Protein AF-A0A5U0QV40-F1 (afdb_monomer_lite)

Secondary structure (DSSP, 8-state):
--EE-SPPPEEEEETTEEEESS-EEEESSTTS-SEEEEPTT-EE------GGGTTTS-TTSTTHHHHHHHHH-

Foldseek 3Di:
DKDFPDDQDWDDDDDLKTFRQAWGWIAPDPVSPDIDIDHGGDIFSQDPDDPVCCVPPNSCDPCSSVSSVVVRD

Radius of gyration: 12.81 Å; chains: 1; bounding box: 35×27×27 Å

Organism: Salmonella enterica (NCBI:txid28901)

Sequence (73 aa):
MSKFTTPAILEMLEHYRWRVYEPFEFYLSDDNSDVIEVPAGFVTDLASVPRIFWTILPPDGKYAKAAIIHDYL

Structure (mmCIF, N/CA/C/O backbone):
data_AF-A0A5U0QV40-F1
#
_entry.id   AF-A0A5U0QV40-F1
#
loop_
_atom_site.group_PDB
_atom_site.id
_atom_site.type_symbol
_atom_site.label_atom_id
_atom_site.label_alt_id
_atom_site.label_comp_id
_atom_site.label_asym_id
_atom_site.label_entity_id
_atom_site.label_seq_id
_atom_site.pdbx_PDB_ins_code
_atom_site.Cartn_x
_atom_site.Cartn_y
_atom_site.Cartn_z
_atom_site.occupancy
_atom_site.B_iso_or_equiv
_atom_site.auth_seq_id
_atom_site.auth_comp_id
_atom_site.auth_asym_id
_atom_site.auth_atom_id
_atom_site.pdbx_PDB_model_num
ATOM 1 N N . MET A 1 1 ? -8.973 12.333 10.884 1.00 59.16 1 MET A N 1
ATOM 2 C CA . MET A 1 1 ? -7.825 12.214 9.966 1.00 59.16 1 MET A CA 1
ATOM 3 C C . MET A 1 1 ? -7.748 10.770 9.510 1.00 59.16 1 MET A C 1
ATOM 5 O O . MET A 1 1 ? -8.240 9.909 10.227 1.00 59.16 1 MET A O 1
ATOM 9 N N . SER A 1 2 ? -7.168 10.483 8.344 1.00 66.25 2 SER A N 1
ATOM 10 C CA . SER A 1 2 ? -6.990 9.090 7.938 1.00 66.25 2 SER A CA 1
ATOM 11 C C . SER A 1 2 ? -5.779 8.470 8.638 1.00 66.25 2 SER A C 1
ATOM 13 O O . SER A 1 2 ? -4.759 9.136 8.843 1.00 66.25 2 SER A O 1
ATOM 15 N N . LYS A 1 3 ? -5.892 7.209 9.063 1.00 76.62 3 LYS A N 1
ATOM 16 C CA . LYS A 1 3 ? -4.853 6.530 9.852 1.00 76.62 3 LYS A CA 1
ATOM 17 C C . LYS A 1 3 ? -4.725 5.057 9.475 1.00 76.62 3 LYS A C 1
ATOM 19 O O . LYS A 1 3 ? -5.710 4.356 9.266 1.00 76.62 3 LYS A O 1
ATOM 24 N N . PHE A 1 4 ? -3.482 4.586 9.465 1.00 74.19 4 PHE A N 1
ATOM 25 C CA . PHE A 1 4 ? -3.166 3.161 9.491 1.00 74.19 4 PHE A CA 1
ATOM 26 C C . PHE A 1 4 ? -3.079 2.729 10.954 1.00 74.19 4 PHE A C 1
ATOM 28 O O . PHE A 1 4 ? -2.192 3.191 11.673 1.00 74.19 4 PHE A O 1
ATOM 35 N N . THR A 1 5 ? -3.993 1.880 11.410 1.00 72.75 5 THR A N 1
ATOM 36 C CA . THR A 1 5 ? -4.042 1.417 12.809 1.00 72.75 5 THR A CA 1
ATOM 37 C C . THR A 1 5 ? -3.222 0.150 13.029 1.00 72.75 5 THR A C 1
ATOM 39 O O . THR A 1 5 ? -2.759 -0.086 14.143 1.00 72.75 5 THR A O 1
ATOM 42 N N . THR A 1 6 ? -2.981 -0.626 11.970 1.00 79.38 6 THR A N 1
ATOM 43 C CA . THR A 1 6 ? -2.263 -1.902 12.017 1.00 79.38 6 THR A CA 1
ATOM 44 C C . THR A 1 6 ? -0.975 -1.874 11.177 1.00 79.38 6 THR A C 1
ATOM 46 O O . THR A 1 6 ? -0.814 -1.062 10.245 1.00 79.38 6 THR A O 1
ATOM 49 N N . PRO A 1 7 ? 0.034 -2.694 11.527 1.00 88.94 7 PRO A N 1
ATOM 50 C CA . PRO A 1 7 ? 1.127 -2.988 10.609 1.00 88.94 7 PRO A CA 1
ATOM 51 C C . PRO A 1 7 ? 0.587 -3.755 9.395 1.00 88.94 7 PRO A C 1
ATOM 53 O O . PRO A 1 7 ? -0.293 -4.595 9.535 1.00 88.94 7 PRO A O 1
ATOM 56 N N . ALA A 1 8 ? 1.128 -3.478 8.208 1.00 92.00 8 ALA A N 1
ATOM 57 C CA . ALA A 1 8 ? 0.867 -4.320 7.045 1.00 92.00 8 ALA A CA 1
ATOM 58 C C . ALA A 1 8 ? 1.820 -5.518 7.113 1.00 92.00 8 ALA A C 1
ATOM 60 O O . ALA A 1 8 ? 3.039 -5.323 7.112 1.00 92.00 8 ALA A O 1
ATOM 61 N N . ILE A 1 9 ? 1.277 -6.731 7.203 1.00 95.25 9 ILE A N 1
ATOM 62 C CA . ILE A 1 9 ? 2.064 -7.967 7.200 1.00 95.25 9 ILE A CA 1
ATOM 63 C C . ILE A 1 9 ? 2.041 -8.536 5.786 1.00 95.25 9 ILE A C 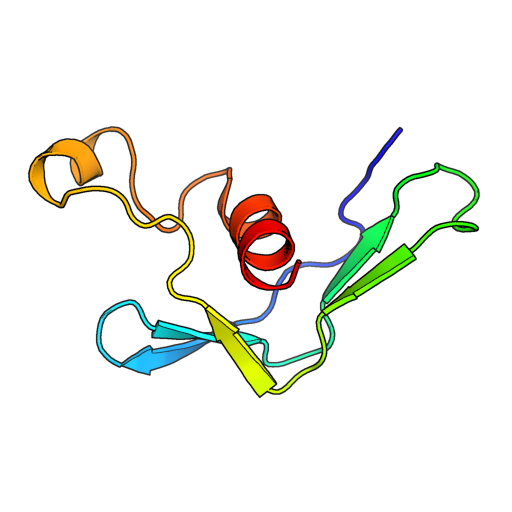1
ATOM 65 O O . ILE A 1 9 ? 0.974 -8.837 5.250 1.00 95.25 9 ILE A O 1
ATOM 69 N N . LEU A 1 10 ? 3.220 -8.651 5.176 1.00 95.44 10 LEU A N 1
ATOM 70 C CA . LEU A 1 10 ? 3.375 -9.074 3.789 1.00 95.44 10 LEU A CA 1
ATOM 71 C C . LEU A 1 10 ? 4.226 -10.343 3.690 1.00 95.44 10 LEU A C 1
ATOM 73 O O . LEU A 1 10 ? 5.281 -10.447 4.314 1.00 95.44 10 LEU A O 1
ATOM 77 N N . GLU A 1 11 ? 3.790 -11.278 2.853 1.00 96.44 11 GLU A N 1
ATOM 78 C CA . GLU A 1 11 ? 4.560 -12.443 2.421 1.00 96.44 11 GLU A CA 1
ATOM 79 C C . GLU A 1 11 ? 5.187 -12.146 1.050 1.00 96.44 11 GLU A C 1
ATOM 81 O O . GLU A 1 11 ? 4.479 -11.853 0.085 1.00 96.44 11 GLU A O 1
ATOM 86 N N . MET A 1 12 ? 6.516 -12.212 0.942 1.00 95.62 12 MET A N 1
ATOM 87 C CA . MET A 1 12 ? 7.203 -12.052 -0.344 1.00 95.62 12 MET A CA 1
ATOM 88 C C . MET A 1 12 ? 7.044 -13.329 -1.172 1.00 95.62 12 MET A C 1
ATOM 90 O O . MET A 1 12 ? 7.537 -14.383 -0.773 1.00 95.62 12 MET A O 1
ATOM 94 N N . LEU A 1 13 ? 6.382 -13.236 -2.325 1.00 95.25 13 LEU A N 1
ATOM 95 C CA . LEU A 1 13 ? 6.151 -14.393 -3.196 1.00 95.25 13 LEU A CA 1
ATOM 96 C C . LEU A 1 13 ? 7.315 -14.594 -4.152 1.00 95.25 13 LEU A C 1
ATOM 98 O O . LEU A 1 13 ? 7.921 -15.657 -4.221 1.00 95.25 13 LEU A O 1
ATOM 102 N N . GLU A 1 14 ? 7.611 -13.535 -4.894 1.00 91.69 14 GLU A N 1
ATOM 103 C CA . GLU A 1 14 ? 8.615 -13.482 -5.945 1.00 91.69 14 GLU A CA 1
ATOM 104 C C . GLU A 1 14 ? 9.107 -12.038 -6.061 1.00 91.69 14 GLU A C 1
ATOM 106 O O . GLU A 1 14 ? 8.592 -11.150 -5.394 1.00 91.69 14 GLU A O 1
ATOM 111 N N . HIS A 1 15 ? 10.103 -11.800 -6.909 1.00 86.81 15 HIS A N 1
ATOM 112 C CA . HIS A 1 15 ? 10.761 -10.515 -7.163 1.00 86.81 15 HIS A CA 1
ATOM 113 C C . HIS A 1 15 ? 9.849 -9.267 -7.036 1.00 86.81 15 HIS A C 1
ATOM 115 O O . HIS A 1 15 ? 9.219 -8.855 -8.008 1.00 86.81 15 HIS A O 1
ATOM 121 N N . TYR A 1 16 ? 9.816 -8.649 -5.847 1.00 86.56 16 TYR A N 1
ATOM 122 C CA . TYR A 1 16 ? 8.978 -7.484 -5.504 1.00 86.56 16 TYR A CA 1
ATOM 123 C C . TYR A 1 16 ? 7.458 -7.675 -5.650 1.00 86.56 16 TYR A C 1
ATOM 125 O O . TYR A 1 16 ? 6.723 -6.697 -5.679 1.00 86.56 16 TYR A O 1
ATOM 133 N N . ARG A 1 17 ? 6.970 -8.917 -5.679 1.00 94.50 17 ARG A N 1
ATOM 134 C CA . ARG A 1 17 ? 5.557 -9.242 -5.474 1.00 94.50 17 ARG A CA 1
ATOM 135 C C . ARG A 1 17 ? 5.310 -9.675 -4.042 1.00 94.50 17 ARG A C 1
ATOM 137 O O . ARG A 1 17 ? 5.906 -10.639 -3.554 1.00 94.50 17 ARG A O 1
ATOM 144 N N . TRP A 1 18 ? 4.342 -9.022 -3.429 1.00 96.56 18 TRP A N 1
ATOM 145 C CA . TRP A 1 18 ? 3.961 -9.219 -2.046 1.00 96.56 18 TRP A CA 1
ATOM 146 C C . TRP A 1 18 ? 2.521 -9.678 -1.966 1.00 96.56 18 TRP A C 1
ATOM 148 O O . TRP A 1 18 ? 1.670 -9.215 -2.721 1.00 96.56 18 TRP A O 1
ATOM 158 N N . ARG A 1 19 ? 2.247 -10.578 -1.031 1.00 97.44 19 ARG A N 1
ATOM 159 C CA . ARG A 1 19 ? 0.897 -10.969 -0.653 1.00 97.44 19 ARG A CA 1
ATOM 160 C C . ARG A 1 19 ? 0.575 -10.378 0.707 1.00 97.44 19 ARG A C 1
ATOM 162 O O . ARG A 1 19 ? 1.355 -10.542 1.640 1.00 97.44 19 ARG A O 1
ATOM 169 N N . VAL A 1 20 ? -0.580 -9.745 0.833 1.00 97.00 20 VAL A N 1
ATOM 170 C CA . VAL A 1 20 ? -1.150 -9.351 2.121 1.00 97.00 20 VAL A CA 1
ATOM 171 C C . VAL A 1 20 ? -1.429 -10.625 2.922 1.00 97.00 20 VAL A C 1
ATOM 173 O O . VAL A 1 20 ? -2.235 -11.455 2.504 1.00 97.00 20 VAL A O 1
ATOM 176 N N . TYR A 1 21 ? -0.704 -10.829 4.023 1.00 96.50 21 TYR A N 1
ATOM 177 C CA . TYR A 1 21 ? -0.788 -12.056 4.823 1.00 96.50 21 TYR A CA 1
ATOM 178 C C . TYR A 1 21 ? -2.004 -12.040 5.759 1.00 96.50 21 TYR A C 1
ATOM 180 O O . TYR A 1 21 ? -2.699 -13.044 5.893 1.00 96.50 21 TYR A O 1
ATOM 188 N N . GLU A 1 22 ? -2.297 -10.878 6.341 1.00 94.94 22 GLU A N 1
ATOM 189 C CA . GLU A 1 22 ? -3.460 -10.613 7.193 1.00 94.94 22 GLU A CA 1
ATOM 190 C C . GLU A 1 22 ? -4.234 -9.410 6.648 1.00 94.94 22 GLU A C 1
ATOM 192 O O . GLU A 1 22 ? -3.598 -8.537 6.051 1.00 94.94 22 GLU A O 1
ATOM 197 N N . PRO A 1 23 ? -5.566 -9.328 6.850 1.00 94.25 23 PRO A N 1
ATOM 198 C CA . PRO A 1 23 ? -6.354 -8.194 6.382 1.00 94.25 23 PRO A CA 1
ATOM 199 C C . PRO A 1 23 ? -5.745 -6.861 6.822 1.00 94.25 23 PRO A C 1
ATOM 201 O O . PRO A 1 23 ? -5.341 -6.689 7.975 1.00 94.25 23 PRO A O 1
ATOM 20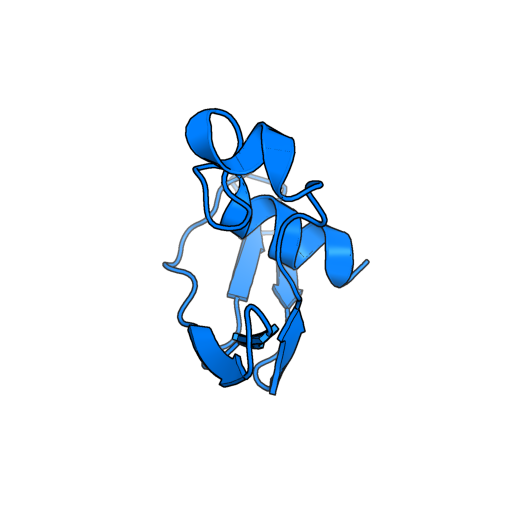4 N N . PHE A 1 24 ? -5.658 -5.924 5.883 1.00 94.12 24 PHE A N 1
ATOM 205 C CA . PHE A 1 24 ? -5.045 -4.625 6.112 1.00 94.12 24 PHE A CA 1
ATOM 206 C C . PHE A 1 24 ? -6.098 -3.525 6.049 1.00 94.12 24 PHE A C 1
ATOM 208 O O . PHE A 1 24 ? -6.767 -3.348 5.034 1.00 94.12 24 PHE A O 1
ATOM 215 N N . GLU A 1 25 ? -6.225 -2.775 7.139 1.00 92.19 25 GLU A N 1
ATOM 216 C CA . GLU A 1 25 ? -7.274 -1.775 7.308 1.00 92.19 25 GLU A CA 1
ATOM 217 C C . GLU A 1 25 ? -6.718 -0.353 7.212 1.00 92.19 25 GLU A C 1
ATOM 219 O O . GLU A 1 25 ? -5.712 0.010 7.838 1.00 92.19 25 GLU A O 1
ATOM 224 N N . PHE A 1 26 ? -7.431 0.485 6.468 1.00 89.69 26 PHE A N 1
ATOM 225 C CA . PHE A 1 26 ? -7.194 1.915 6.389 1.00 89.69 26 PHE A CA 1
ATOM 226 C C . PHE A 1 26 ? -8.461 2.683 6.746 1.00 89.69 26 PHE A C 1
ATOM 228 O O . PHE A 1 26 ? -9.484 2.570 6.077 1.00 89.69 26 PHE A O 1
ATOM 235 N N . TYR A 1 27 ? -8.376 3.493 7.797 1.00 86.31 27 TYR A N 1
ATOM 236 C CA . TYR A 1 27 ? -9.499 4.274 8.297 1.00 86.31 27 TYR A CA 1
ATOM 237 C C . TYR A 1 27 ? -9.460 5.673 7.690 1.00 86.31 27 TYR A C 1
ATOM 239 O O . TYR A 1 27 ? -8.442 6.363 7.795 1.00 86.31 27 TYR A O 1
ATOM 247 N N . LEU A 1 28 ? -10.557 6.095 7.062 1.00 84.56 28 LEU A N 1
ATOM 248 C CA . LEU A 1 28 ? -10.704 7.410 6.427 1.00 84.56 28 LEU A CA 1
ATOM 249 C C . LEU A 1 28 ? -11.060 8.503 7.450 1.00 84.56 28 LEU A C 1
ATOM 251 O O . LEU A 1 28 ? -10.731 9.677 7.255 1.00 84.56 28 LEU A O 1
ATOM 255 N N . SER A 1 29 ? -11.667 8.105 8.567 1.00 80.12 29 SER A N 1
ATOM 256 C CA . SER A 1 29 ? -12.150 8.967 9.644 1.00 80.12 29 SER A CA 1
ATOM 257 C C . SER A 1 29 ? -11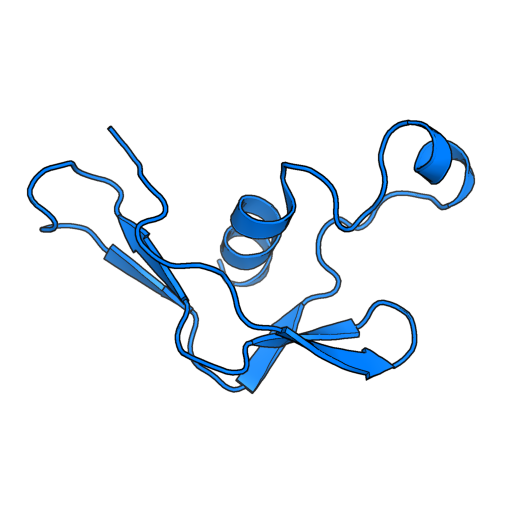.613 8.534 11.021 1.00 80.12 29 SER A C 1
ATOM 259 O O . SER A 1 29 ? -11.156 7.406 11.217 1.00 80.12 29 SER A O 1
ATOM 261 N N . ASP A 1 30 ? -11.643 9.444 12.006 1.00 75.62 30 ASP A N 1
ATOM 262 C CA . ASP A 1 30 ? -11.138 9.150 13.362 1.00 75.62 30 ASP A CA 1
ATOM 263 C C . ASP A 1 30 ? -12.100 8.283 14.186 1.00 75.62 30 ASP A C 1
ATOM 265 O O 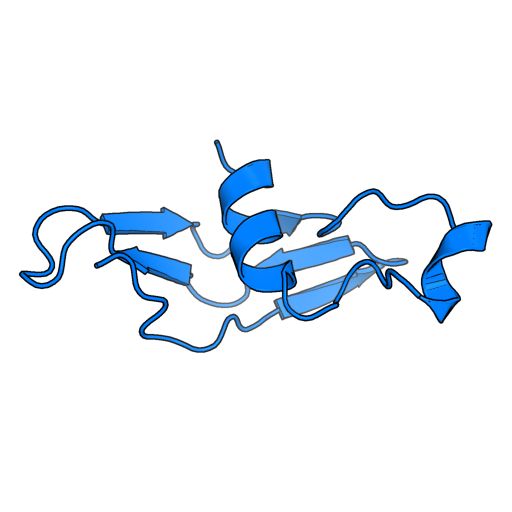. ASP A 1 30 ? -11.656 7.594 15.108 1.00 75.62 30 ASP A O 1
ATOM 269 N N . ASP A 1 31 ? -13.391 8.322 13.850 1.00 80.44 31 ASP A N 1
ATOM 270 C CA . ASP A 1 31 ? -14.488 7.603 14.509 1.00 80.44 31 ASP A CA 1
ATOM 271 C C . ASP A 1 31 ? -14.636 6.149 14.032 1.00 80.44 31 ASP A C 1
ATOM 273 O O . ASP A 1 31 ? -15.548 5.450 14.466 1.00 80.44 31 ASP A O 1
ATOM 277 N N . ASN A 1 32 ? -13.719 5.694 13.173 1.00 76.81 32 ASN A N 1
ATOM 278 C CA . ASN A 1 32 ? -13.672 4.353 12.603 1.00 76.81 32 ASN A CA 1
ATOM 279 C C . ASN A 1 32 ? -14.936 3.946 11.811 1.00 76.81 32 ASN A C 1
ATOM 281 O O . ASN A 1 32 ? -15.181 2.754 11.637 1.00 76.81 32 ASN A O 1
ATOM 285 N N . SER A 1 33 ? -15.744 4.906 11.352 1.00 79.38 33 SER A N 1
ATOM 286 C CA . SER A 1 33 ? -16.975 4.624 10.600 1.00 79.38 33 SER A CA 1
ATOM 287 C C . SER A 1 33 ? -16.711 4.244 9.141 1.00 79.38 33 SER A C 1
ATOM 289 O O . SER A 1 33 ? -17.414 3.393 8.599 1.00 79.38 33 SER A O 1
ATOM 291 N N . ASP A 1 34 ? -15.661 4.811 8.544 1.00 86.38 34 ASP A N 1
ATOM 292 C CA . ASP A 1 34 ? -15.280 4.579 7.154 1.00 86.38 34 ASP A CA 1
ATOM 293 C C . ASP A 1 34 ? -13.932 3.846 7.080 1.00 86.38 34 ASP A C 1
ATOM 295 O O . ASP A 1 34 ? -12.868 4.435 7.312 1.00 86.38 34 ASP A O 1
ATOM 299 N N . VAL A 1 35 ? -13.976 2.550 6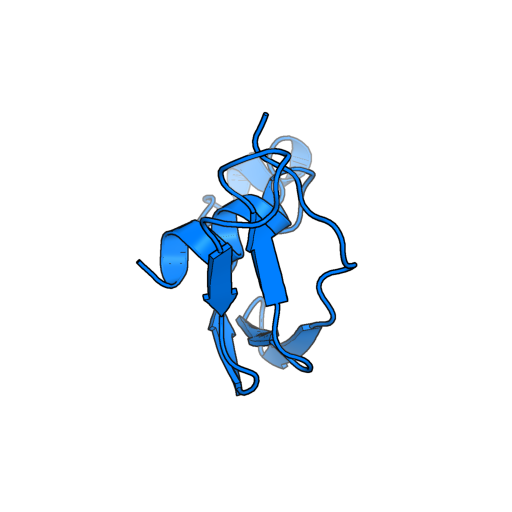.753 1.00 88.94 35 VAL A N 1
ATOM 300 C CA . VAL A 1 35 ? -12.799 1.676 6.639 1.00 88.94 35 VAL A CA 1
ATOM 301 C C . VAL A 1 35 ? -12.683 1.079 5.238 1.00 88.94 35 VAL A C 1
ATOM 303 O O . VAL A 1 35 ? -13.660 0.618 4.650 1.00 88.94 35 VAL A O 1
ATOM 306 N N . ILE A 1 36 ? -11.463 1.081 4.709 1.00 91.12 36 ILE A N 1
ATOM 307 C CA . ILE A 1 36 ? -11.071 0.313 3.530 1.00 91.12 36 ILE A CA 1
ATOM 308 C C . ILE A 1 36 ? -10.302 -0.902 4.031 1.00 91.12 36 ILE A C 1
ATOM 310 O O . ILE A 1 36 ? -9.225 -0.758 4.613 1.00 91.12 36 ILE A O 1
ATOM 314 N N . GLU A 1 37 ? -10.864 -2.085 3.813 1.00 93.88 37 GLU A N 1
ATOM 315 C CA . GLU A 1 37 ? -10.230 -3.357 4.146 1.00 93.88 37 GLU A CA 1
ATOM 316 C C . GLU A 1 37 ? -9.669 -3.996 2.873 1.00 93.88 37 GLU A C 1
ATOM 318 O O . GLU A 1 37 ? -10.401 -4.266 1.918 1.00 93.88 37 GLU A O 1
ATOM 323 N N . VAL A 1 38 ? -8.360 -4.240 2.868 1.00 95.75 38 VAL A N 1
ATOM 324 C CA . VAL A 1 38 ? -7.684 -5.035 1.844 1.00 95.75 38 VAL A CA 1
ATOM 325 C C . VAL A 1 38 ? -7.609 -6.478 2.343 1.00 95.75 38 VAL A C 1
ATOM 327 O O . VAL A 1 38 ? -7.001 -6.723 3.391 1.00 95.75 38 VAL A O 1
ATOM 330 N N . PRO A 1 39 ? -8.202 -7.447 1.624 1.00 96.44 39 PRO A N 1
ATOM 331 C CA . PRO A 1 39 ? -8.308 -8.814 2.107 1.00 96.44 39 PRO A CA 1
ATOM 332 C C . PRO A 1 39 ? -6.950 -9.523 2.125 1.00 96.44 39 PRO A C 1
ATOM 334 O O . PRO A 1 39 ? -6.092 -9.311 1.261 1.00 96.44 39 PRO A O 1
ATOM 337 N N . ALA A 1 40 ? -6.792 -10.450 3.073 1.00 96.75 40 ALA A N 1
ATOM 338 C CA . ALA A 1 40 ? -5.692 -11.405 3.039 1.00 96.75 40 ALA A CA 1
ATOM 339 C C . ALA A 1 40 ? -5.690 -12.170 1.705 1.00 96.75 40 ALA A C 1
ATOM 341 O O . ALA A 1 40 ? -6.734 -12.562 1.180 1.00 96.75 40 ALA A O 1
ATOM 342 N N . GLY A 1 41 ? -4.503 -12.382 1.151 1.00 97.12 41 GLY A N 1
ATOM 343 C CA . GLY A 1 41 ? -4.318 -12.975 -0.168 1.00 97.12 41 GLY A CA 1
ATOM 344 C C . GLY A 1 41 ? -4.194 -11.967 -1.311 1.00 97.12 41 GLY A C 1
ATOM 345 O O . GLY A 1 41 ? -3.755 -12.370 -2.388 1.00 97.12 41 GLY A O 1
ATOM 346 N N . PHE A 1 42 ? -4.509 -10.683 -1.099 1.00 97.75 42 PHE A N 1
ATOM 347 C CA . PHE A 1 42 ? -4.297 -9.645 -2.112 1.00 97.75 42 PHE A CA 1
ATOM 348 C C . PHE A 1 42 ? -2.817 -9.544 -2.500 1.00 97.75 42 PHE A C 1
ATOM 350 O O . PHE A 1 42 ? -1.943 -9.584 -1.633 1.00 97.75 42 PHE A O 1
ATOM 357 N N . VAL A 1 43 ? -2.534 -9.432 -3.800 1.00 96.94 43 VAL A N 1
ATOM 358 C CA . VAL A 1 43 ? -1.169 -9.364 -4.336 1.00 96.94 43 VAL A CA 1
ATOM 359 C C . VAL A 1 43 ? -0.898 -7.961 -4.862 1.00 96.94 43 VAL A C 1
ATOM 361 O O . VAL A 1 43 ? -1.659 -7.457 -5.678 1.00 96.94 43 VAL A O 1
ATOM 364 N N . THR A 1 44 ? 0.211 -7.372 -4.428 1.00 96.25 44 THR A N 1
ATOM 365 C CA . THR A 1 44 ? 0.654 -6.010 -4.758 1.00 96.25 44 THR A CA 1
ATOM 366 C C . THR A 1 44 ? 2.142 -6.020 -5.103 1.00 96.25 44 THR A C 1
ATOM 368 O O . THR A 1 44 ? 2.916 -6.820 -4.562 1.00 96.25 44 THR A O 1
ATOM 371 N N . ASP A 1 45 ? 2.556 -5.152 -6.021 1.00 94.56 45 ASP A N 1
ATOM 372 C CA . ASP A 1 45 ? 3.960 -4.849 -6.313 1.00 94.56 45 ASP A CA 1
ATOM 373 C C . ASP A 1 45 ? 4.463 -3.595 -5.572 1.00 94.56 45 ASP A C 1
ATOM 375 O O . ASP A 1 45 ? 5.599 -3.159 -5.778 1.00 94.56 45 ASP A O 1
ATOM 379 N N . LEU A 1 46 ? 3.651 -3.061 -4.650 1.00 95.00 46 LEU A N 1
ATOM 380 C CA . LEU A 1 46 ? 3.841 -1.784 -3.967 1.00 95.00 46 LEU A CA 1
ATOM 381 C C . LEU A 1 46 ? 3.979 -0.648 -4.989 1.00 95.00 46 LEU A C 1
ATOM 383 O O . LEU A 1 46 ? 3.198 -0.546 -5.927 1.00 95.00 46 LEU A O 1
ATOM 387 N N . ALA A 1 47 ? 4.937 0.266 -4.822 1.00 93.94 47 ALA A N 1
ATOM 388 C CA . ALA A 1 47 ? 5.098 1.324 -5.807 1.00 93.94 47 ALA A CA 1
ATOM 389 C C . ALA A 1 47 ? 5.861 0.821 -7.041 1.00 93.94 47 ALA A C 1
ATOM 391 O O . ALA A 1 47 ? 7.046 0.489 -6.968 1.00 93.94 47 ALA A O 1
ATOM 392 N N . SER A 1 48 ? 5.216 0.895 -8.204 1.00 91.69 48 SER A N 1
ATOM 393 C CA . SER A 1 48 ? 5.819 0.678 -9.525 1.00 91.69 48 SER A CA 1
ATOM 394 C C . SER A 1 48 ? 6.809 1.807 -9.905 1.00 91.69 48 SER A C 1
ATOM 396 O O . SER A 1 48 ? 6.569 2.633 -10.787 1.00 91.69 48 SER A O 1
ATOM 398 N N . VAL A 1 49 ? 7.951 1.880 -9.209 1.00 92.94 49 VAL A N 1
ATOM 399 C CA . VAL A 1 49 ? 9.019 2.867 -9.452 1.00 92.94 49 VAL A CA 1
ATOM 400 C C . VAL A 1 49 ? 10.073 2.287 -10.406 1.00 92.94 49 VAL A C 1
ATOM 402 O O . VAL A 1 49 ? 10.573 1.187 -10.157 1.00 92.94 49 VAL A O 1
ATOM 405 N N . PRO A 1 50 ? 10.506 3.002 -11.464 1.00 93.94 50 PRO A N 1
ATOM 406 C CA . PRO A 1 50 ? 11.621 2.550 -12.294 1.00 93.94 50 PRO A CA 1
ATOM 407 C C . PRO A 1 50 ? 12.910 2.354 -11.478 1.00 93.94 50 PRO A C 1
ATOM 409 O O . PRO A 1 50 ? 13.306 3.234 -10.714 1.00 93.94 50 PRO A O 1
ATOM 412 N N . ARG A 1 51 ? 13.610 1.227 -11.690 1.00 92.50 51 ARG A N 1
ATOM 413 C CA . ARG A 1 51 ? 14.769 0.792 -10.874 1.00 92.50 51 ARG A CA 1
ATOM 414 C C . ARG A 1 51 ? 15.868 1.838 -10.688 1.00 92.50 51 ARG A C 1
ATOM 416 O O . ARG A 1 51 ? 16.495 1.880 -9.637 1.00 92.50 51 ARG A O 1
ATOM 423 N N . ILE A 1 52 ? 16.096 2.694 -11.685 1.00 96.69 52 ILE A N 1
ATOM 424 C CA . ILE A 1 52 ? 17.112 3.755 -11.613 1.00 96.69 52 ILE A CA 1
ATOM 425 C C . ILE A 1 52 ? 16.850 4.764 -10.482 1.00 96.69 52 ILE A C 1
ATOM 427 O O . ILE A 1 52 ? 17.784 5.397 -9.998 1.00 96.69 52 ILE A O 1
ATOM 431 N N . PHE A 1 53 ? 15.603 4.888 -10.020 1.00 96.62 53 PHE A N 1
ATOM 432 C CA . PHE A 1 53 ? 15.227 5.808 -8.949 1.00 96.62 53 PHE A CA 1
ATOM 433 C C . PHE A 1 53 ? 15.224 5.172 -7.554 1.00 96.62 53 PHE A C 1
ATOM 435 O O . PHE A 1 53 ? 15.033 5.892 -6.577 1.00 96.62 53 PHE A O 1
ATOM 442 N N . TRP A 1 54 ? 15.471 3.864 -7.419 1.00 94.25 54 TRP A N 1
ATOM 443 C CA . TRP A 1 54 ? 15.282 3.141 -6.151 1.00 94.25 54 TRP A CA 1
ATOM 444 C C . TRP A 1 54 ? 16.184 3.604 -5.008 1.00 94.25 54 TRP A C 1
ATOM 446 O O . TRP A 1 54 ? 15.806 3.483 -3.849 1.00 94.25 54 TRP A O 1
ATOM 456 N N . THR A 1 55 ? 17.334 4.208 -5.310 1.00 95.81 55 THR A N 1
ATOM 457 C CA . THR A 1 55 ? 18.205 4.812 -4.289 1.00 95.81 55 THR A CA 1
ATOM 458 C C . THR A 1 55 ? 17.510 5.942 -3.519 1.00 95.81 55 THR A C 1
ATOM 460 O O . THR A 1 55 ? 17.850 6.202 -2.369 1.00 95.81 55 THR A O 1
ATOM 463 N N . ILE A 1 56 ? 16.546 6.627 -4.144 1.00 95.62 56 ILE A N 1
ATOM 464 C CA . ILE A 1 56 ? 15.833 7.779 -3.568 1.00 95.62 56 ILE A CA 1
ATOM 465 C C . ILE A 1 56 ? 14.366 7.423 -3.289 1.00 95.62 56 ILE A C 1
ATOM 467 O O . ILE A 1 56 ? 13.789 7.879 -2.304 1.00 95.62 56 ILE A O 1
ATOM 471 N N . LEU A 1 57 ? 13.765 6.603 -4.155 1.00 93.81 57 LEU A N 1
ATOM 472 C CA . LEU A 1 57 ? 12.360 6.206 -4.135 1.00 93.81 57 LEU A CA 1
ATOM 473 C C . LEU A 1 57 ? 12.251 4.673 -4.249 1.00 93.81 57 LEU A C 1
ATOM 475 O O . LEU A 1 57 ? 11.954 4.162 -5.328 1.00 93.81 57 LEU A O 1
ATOM 479 N N . PRO A 1 58 ? 12.539 3.927 -3.171 1.00 93.62 58 PRO A N 1
ATOM 480 C CA . PRO A 1 58 ? 12.413 2.473 -3.173 1.00 93.62 58 PRO A CA 1
ATOM 481 C C . PRO A 1 58 ? 10.935 2.042 -3.146 1.00 93.62 58 PRO A C 1
ATOM 483 O O . PRO A 1 58 ? 10.144 2.656 -2.428 1.00 93.62 58 PRO A O 1
ATOM 486 N N . PRO A 1 59 ? 10.554 0.969 -3.861 1.00 92.81 59 PRO A N 1
ATOM 487 C CA . PRO A 1 59 ? 9.157 0.541 -4.007 1.00 92.81 59 PRO A CA 1
ATOM 488 C C . PRO A 1 59 ? 8.460 0.235 -2.668 1.00 92.81 59 PRO A C 1
ATOM 490 O O . PRO A 1 59 ? 7.254 0.428 -2.531 1.00 92.81 59 PRO A O 1
ATOM 493 N N . ASP A 1 60 ? 9.232 -0.174 -1.662 1.00 92.75 60 ASP A N 1
ATOM 494 C CA . ASP A 1 60 ? 8.839 -0.540 -0.299 1.00 92.75 60 ASP A CA 1
ATOM 495 C C . ASP A 1 60 ? 9.100 0.573 0.741 1.00 92.75 60 ASP A C 1
ATOM 497 O O . ASP A 1 60 ? 9.261 0.317 1.934 1.00 92.75 60 ASP A O 1
ATOM 501 N N . GLY A 1 61 ? 9.142 1.836 0.304 1.00 91.38 61 GLY A N 1
ATOM 502 C CA . GLY A 1 61 ? 9.397 2.994 1.163 1.00 91.38 61 GLY A CA 1
ATOM 503 C C . GLY A 1 61 ? 8.252 3.379 2.117 1.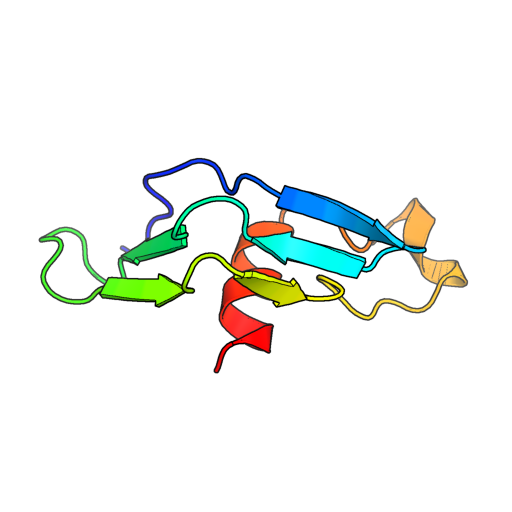00 91.38 61 GLY A C 1
ATOM 504 O O . GLY A 1 61 ? 7.280 2.660 2.332 1.00 91.38 61 GLY A O 1
ATOM 505 N N . LYS A 1 62 ? 8.324 4.601 2.672 1.00 91.38 62 LYS A N 1
ATOM 506 C CA . LYS A 1 62 ? 7.329 5.150 3.631 1.00 91.38 62 LYS A CA 1
ATOM 507 C C . LYS A 1 62 ? 5.883 5.154 3.110 1.00 91.38 62 LYS A C 1
ATOM 509 O O . LYS A 1 62 ? 4.948 5.246 3.898 1.00 91.38 62 LYS A O 1
ATOM 514 N N . TYR A 1 63 ? 5.716 5.089 1.794 1.00 92.50 63 TYR A N 1
ATOM 515 C CA . TYR A 1 63 ? 4.436 5.066 1.095 1.00 92.50 63 TYR A CA 1
ATOM 516 C C . TYR A 1 63 ? 3.901 3.654 0.825 1.00 92.50 63 TYR A C 1
ATOM 518 O O . TYR A 1 63 ? 2.804 3.545 0.293 1.00 92.50 63 TYR A O 1
ATOM 526 N N . ALA A 1 64 ? 4.604 2.581 1.210 1.00 94.19 64 ALA A N 1
ATOM 527 C CA . ALA A 1 64 ? 4.194 1.201 0.923 1.00 94.19 64 ALA A CA 1
ATOM 528 C C . ALA A 1 64 ? 2.755 0.901 1.372 1.00 94.19 64 ALA A C 1
ATOM 530 O O . ALA A 1 64 ? 1.973 0.347 0.613 1.00 94.19 64 ALA A O 1
ATOM 531 N N . LYS A 1 65 ? 2.358 1.357 2.568 1.00 94.12 65 LYS A N 1
ATOM 532 C CA . LYS A 1 65 ? 0.977 1.209 3.056 1.00 94.12 65 LYS A CA 1
ATOM 533 C C . LYS A 1 65 ? -0.057 1.885 2.152 1.00 94.12 65 LYS A C 1
ATOM 535 O O . LYS A 1 65 ? -1.129 1.338 1.942 1.00 94.12 65 LYS A O 1
ATOM 540 N N . ALA A 1 66 ? 0.264 3.064 1.621 1.00 93.12 66 ALA A N 1
ATOM 541 C CA . ALA A 1 66 ? -0.607 3.759 0.681 1.00 93.12 66 ALA A CA 1
ATOM 542 C C . ALA A 1 66 ? -0.633 3.058 -0.684 1.00 93.12 66 ALA A C 1
ATOM 544 O O . ALA A 1 66 ? -1.692 3.001 -1.295 1.00 93.12 66 ALA A O 1
ATOM 545 N N . ALA A 1 67 ? 0.495 2.489 -1.124 1.00 95.44 67 ALA A N 1
ATOM 546 C CA . ALA A 1 67 ? 0.567 1.697 -2.349 1.00 95.44 67 ALA A CA 1
ATOM 547 C C . ALA A 1 67 ? -0.339 0.455 -2.281 1.00 95.44 67 ALA A C 1
ATOM 549 O O . ALA A 1 67 ? -1.087 0.214 -3.216 1.00 95.44 67 ALA A O 1
ATOM 550 N N . ILE A 1 68 ? -0.387 -0.252 -1.141 1.00 95.69 68 ILE A N 1
ATOM 551 C CA . ILE A 1 68 ? -1.311 -1.389 -0.946 1.00 95.69 68 ILE A CA 1
ATOM 552 C C . ILE A 1 68 ? -2.771 -0.968 -1.184 1.00 95.69 68 ILE A C 1
ATOM 554 O O . ILE A 1 68 ? -3.508 -1.668 -1.871 1.00 95.69 68 ILE A O 1
ATOM 558 N N . ILE A 1 69 ? -3.190 0.171 -0.618 1.00 94.69 69 ILE A N 1
ATOM 559 C CA . ILE A 1 69 ? -4.553 0.694 -0.802 1.00 94.69 69 ILE A CA 1
ATOM 560 C C . ILE A 1 69 ? -4.777 1.153 -2.248 1.00 94.69 69 ILE A C 1
ATOM 562 O O . ILE A 1 69 ? -5.836 0.894 -2.804 1.00 94.69 69 ILE A O 1
ATOM 566 N N . HIS A 1 70 ? -3.791 1.825 -2.850 1.00 94.06 70 HIS A N 1
ATOM 567 C CA . HIS A 1 70 ? -3.839 2.295 -4.235 1.00 94.06 70 HIS A CA 1
ATOM 568 C C . HIS A 1 70 ? -4.012 1.148 -5.231 1.00 94.06 70 HIS A C 1
ATOM 570 O O . HIS A 1 70 ? -4.802 1.275 -6.150 1.00 94.06 70 HIS A O 1
ATOM 576 N N . ASP A 1 71 ? -3.296 0.040 -5.054 1.00 94.94 71 ASP A N 1
ATOM 577 C CA . ASP A 1 71 ? -3.364 -1.085 -5.988 1.00 94.94 71 ASP A CA 1
ATOM 578 C C . ASP A 1 71 ? -4.677 -1.868 -5.867 1.00 94.94 71 ASP A C 1
ATOM 580 O O . ASP A 1 71 ? -5.064 -2.583 -6.791 1.00 94.94 71 ASP A O 1
ATOM 584 N N . TYR A 1 72 ? -5.334 -1.789 -4.705 1.00 94.81 72 TYR A N 1
ATOM 585 C CA . TYR A 1 72 ? -6.588 -2.488 -4.432 1.00 94.81 72 TYR A CA 1
ATOM 586 C C . TYR A 1 72 ? -7.820 -1.780 -5.021 1.00 94.81 72 TYR A C 1
ATOM 588 O O . TYR A 1 72 ? -8.816 -2.449 -5.305 1.00 94.81 72 TYR A O 1
ATOM 596 N N . LEU A 1 73 ? -7.766 -0.452 -5.184 1.00 89.44 73 LEU A N 1
ATOM 597 C CA . LEU A 1 73 ? -8.871 0.396 -5.658 1.00 89.44 73 LEU A CA 1
ATOM 598 C C . LEU A 1 73 ? -8.729 0.758 -7.140 1.00 89.44 73 LEU A C 1
ATOM 600 O O . LEU A 1 73 ? -9.772 0.741 -7.833 1.00 89.44 73 LEU A O 1
#

InterPro domains:
  IPR010767 Campylobacter phage CGC-2007, Cje0229 [PF07087] (18-73)

pLDDT: mean 90.72, std 7.73, range [59.16, 97.75]